Protein AF-A0A957V7J2-F1 (afdb_monomer_lite)

Structure (mmCIF, N/CA/C/O backbone):
data_AF-A0A957V7J2-F1
#
_entry.id   AF-A0A957V7J2-F1
#
loop_
_atom_site.group_PDB
_atom_site.id
_atom_site.type_symbol
_atom_site.label_atom_id
_atom_site.label_alt_id
_atom_site.label_comp_id
_atom_site.label_asym_id
_atom_site.label_entity_id
_atom_site.label_seq_id
_atom_site.pdbx_PDB_ins_code
_atom_site.Cartn_x
_atom_site.Cartn_y
_atom_site.Cartn_z
_atom_site.occupancy
_atom_site.B_iso_or_equiv
_atom_site.auth_seq_id
_atom_site.auth_comp_id
_atom_site.auth_asym_id
_atom_site.auth_atom_id
_atom_site.pdbx_PDB_model_num
ATOM 1 N N . MET A 1 1 ? 15.967 8.140 -15.037 1.00 55.69 1 MET A N 1
ATOM 2 C CA . MET A 1 1 ? 15.614 6.834 -14.431 1.00 55.69 1 MET A CA 1
ATOM 3 C C . MET A 1 1 ? 16.843 6.258 -13.742 1.00 55.69 1 MET A C 1
ATOM 5 O O . MET A 1 1 ? 17.896 6.214 -14.367 1.00 55.69 1 MET A O 1
ATOM 9 N N . LEU A 1 2 ? 16.727 5.855 -12.474 1.00 58.41 2 LEU A N 1
ATOM 10 C CA . LEU A 1 2 ? 17.848 5.401 -11.634 1.00 58.41 2 LEU A CA 1
ATOM 11 C C . LEU A 1 2 ? 18.678 4.277 -12.271 1.00 58.41 2 LEU A C 1
ATOM 13 O O . LEU A 1 2 ? 19.899 4.338 -12.221 1.00 58.41 2 LEU A O 1
ATOM 17 N N . GLY A 1 3 ? 18.037 3.325 -12.959 1.00 60.53 3 GLY A N 1
ATOM 18 C CA . GLY A 1 3 ? 18.735 2.259 -13.691 1.00 60.53 3 GLY A CA 1
ATOM 19 C C . GLY A 1 3 ? 19.615 2.769 -14.838 1.00 60.53 3 GLY A C 1
ATOM 20 O O . GLY A 1 3 ? 20.729 2.292 -15.013 1.00 60.53 3 GLY A O 1
ATOM 21 N N . TYR A 1 4 ? 19.174 3.802 -15.562 1.00 62.53 4 TYR A N 1
ATOM 22 C CA . TYR A 1 4 ? 19.975 4.439 -16.613 1.00 62.53 4 TYR A CA 1
ATOM 23 C C . TYR A 1 4 ? 21.151 5.238 -16.034 1.00 62.53 4 TYR A C 1
ATOM 25 O O . TYR A 1 4 ? 22.246 5.208 -16.579 1.00 62.53 4 TYR A O 1
ATOM 33 N N . GLN A 1 5 ? 20.956 5.928 -14.904 1.00 62.22 5 GLN A N 1
ATOM 34 C CA . GLN A 1 5 ? 22.040 6.657 -14.228 1.00 62.22 5 GLN A CA 1
ATOM 35 C C . GLN A 1 5 ? 23.069 5.712 -13.590 1.00 62.22 5 GLN A C 1
ATOM 37 O O . GLN A 1 5 ? 24.261 6.014 -13.627 1.00 62.22 5 GLN A O 1
ATOM 42 N N . LEU A 1 6 ? 22.621 4.567 -13.064 1.00 65.06 6 LEU A N 1
ATOM 43 C CA . LEU A 1 6 ? 23.473 3.482 -12.573 1.00 65.06 6 LEU A CA 1
ATOM 44 C C . LEU A 1 6 ? 24.287 2.869 -13.717 1.00 65.06 6 LEU A C 1
ATOM 46 O O . LEU A 1 6 ? 25.504 2.770 -13.606 1.00 65.06 6 LEU A O 1
ATOM 50 N N . ALA A 1 7 ? 23.640 2.547 -14.840 1.00 69.81 7 ALA A N 1
ATOM 51 C CA . ALA A 1 7 ? 24.301 1.989 -16.020 1.00 69.81 7 ALA A CA 1
ATOM 52 C C . ALA A 1 7 ? 25.264 2.979 -16.701 1.00 69.81 7 ALA A C 1
ATOM 54 O O . ALA A 1 7 ? 26.285 2.573 -17.245 1.00 69.81 7 ALA A O 1
ATOM 55 N N . ALA A 1 8 ? 24.970 4.281 -16.651 1.00 75.69 8 ALA A N 1
ATOM 56 C CA . ALA A 1 8 ? 25.794 5.329 -17.252 1.00 75.69 8 ALA A CA 1
ATOM 57 C C . ALA A 1 8 ? 26.927 5.842 -16.340 1.00 75.69 8 ALA A C 1
ATOM 59 O O . ALA A 1 8 ? 27.588 6.815 -16.702 1.00 75.69 8 ALA A O 1
ATOM 60 N N . GLY A 1 9 ? 27.123 5.267 -15.145 1.00 67.56 9 GLY A N 1
ATOM 61 C CA . GLY A 1 9 ? 28.131 5.735 -14.182 1.00 67.56 9 GLY A CA 1
ATOM 62 C C . GLY A 1 9 ? 27.882 7.154 -13.650 1.00 67.56 9 GLY A C 1
ATOM 63 O O . GLY A 1 9 ? 28.781 7.781 -13.099 1.00 67.56 9 GLY A O 1
ATOM 64 N N . LYS A 1 10 ? 26.661 7.677 -13.814 1.00 70.31 10 LYS A N 1
ATOM 65 C CA . LYS A 1 10 ? 26.234 9.026 -13.397 1.00 70.31 10 LYS A CA 1
ATOM 66 C C . LYS A 1 10 ? 25.416 8.994 -12.105 1.00 70.31 10 LYS A C 1
ATOM 68 O O . LYS A 1 10 ? 24.657 9.924 -11.820 1.00 70.31 10 LYS A O 1
ATOM 73 N N . LEU A 1 11 ? 25.534 7.911 -11.336 1.00 63.12 11 LEU A N 1
ATOM 74 C CA . LEU A 1 11 ? 24.812 7.749 -10.083 1.00 63.12 11 LEU A CA 1
ATOM 75 C C . LEU A 1 11 ? 25.220 8.869 -9.114 1.00 63.12 11 LEU A C 1
ATOM 77 O O . LEU A 1 11 ? 26.389 8.999 -8.770 1.00 63.12 11 LEU A O 1
ATOM 81 N N . GLY A 1 12 ? 24.261 9.703 -8.713 1.00 65.50 12 GLY A N 1
ATOM 82 C CA . GLY A 1 12 ? 24.501 10.841 -7.817 1.00 65.50 12 GLY A CA 1
ATOM 83 C C . GLY A 1 12 ? 24.586 12.216 -8.491 1.00 65.50 12 GLY A C 1
ATOM 84 O O . GLY A 1 12 ? 24.496 13.215 -7.782 1.00 65.50 12 GLY A O 1
ATOM 85 N N . GLN A 1 13 ? 24.652 12.312 -9.830 1.00 71.00 13 GLN A N 1
ATOM 86 C CA . GLN A 1 13 ? 24.551 13.617 -10.517 1.00 71.00 13 GLN A CA 1
ATOM 87 C C . GLN A 1 13 ? 23.177 14.277 -10.329 1.00 71.00 13 GLN A C 1
ATOM 89 O O . GLN A 1 13 ? 23.075 15.500 -10.356 1.00 71.00 13 GLN A O 1
ATOM 94 N N . ASP A 1 14 ? 22.134 13.475 -10.108 1.00 76.06 14 ASP A N 1
ATOM 95 C CA . ASP A 1 14 ? 20.757 13.940 -9.947 1.00 76.06 14 ASP A CA 1
ATOM 96 C C . ASP A 1 14 ? 20.141 13.430 -8.633 1.00 76.06 14 ASP A C 1
ATOM 98 O O . ASP A 1 14 ? 19.134 12.718 -8.589 1.00 76.06 14 ASP A O 1
ATOM 102 N N . TRP A 1 15 ? 20.806 13.769 -7.527 1.00 78.06 15 TRP A N 1
ATOM 103 C CA . TRP A 1 15 ? 20.405 13.375 -6.174 1.00 78.06 15 TRP A CA 1
ATOM 104 C C . TRP A 1 15 ? 18.98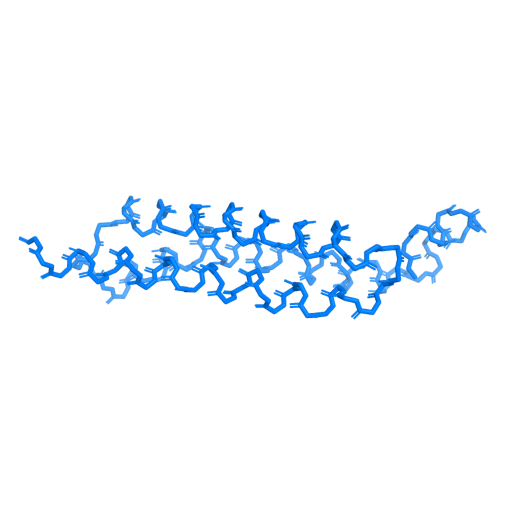0 13.824 -5.817 1.00 78.06 15 TRP A C 1
ATOM 106 O O . TRP A 1 15 ? 18.294 13.136 -5.063 1.00 78.06 15 TRP A O 1
ATOM 116 N N . LYS A 1 16 ? 18.501 14.937 -6.393 1.00 82.69 16 LYS A N 1
ATOM 117 C CA . LYS A 1 16 ? 17.133 15.434 -6.190 1.00 82.69 16 LYS A CA 1
ATOM 118 C C . LYS A 1 16 ? 16.099 14.467 -6.760 1.00 82.69 16 LYS A C 1
ATOM 120 O O . LYS A 1 16 ? 15.149 14.132 -6.059 1.00 82.69 16 LYS A O 1
ATOM 125 N N . SER A 1 17 ? 16.303 13.973 -7.981 1.00 82.19 17 SER A N 1
ATOM 126 C CA . SER A 1 17 ? 15.425 12.960 -8.578 1.00 82.19 17 SER A CA 1
ATOM 127 C C . SER A 1 17 ? 15.472 11.634 -7.818 1.00 82.19 17 SER A C 1
ATOM 129 O O . SER A 1 17 ? 14.443 10.974 -7.683 1.00 82.19 17 SER A O 1
ATOM 131 N N . LEU A 1 18 ? 16.637 11.251 -7.282 1.00 81.25 18 LEU A N 1
ATOM 132 C CA . LEU A 1 18 ? 16.779 10.045 -6.458 1.00 81.25 18 LEU A CA 1
ATOM 133 C C . LEU A 1 18 ? 15.969 10.156 -5.161 1.00 81.25 18 LEU A C 1
ATOM 135 O O . LEU A 1 18 ? 15.179 9.264 -4.855 1.00 81.25 18 LEU A O 1
ATOM 139 N N . ILE A 1 19 ? 16.113 11.269 -4.437 1.00 86.06 19 ILE A N 1
ATOM 140 C CA . ILE A 1 19 ? 15.338 11.541 -3.220 1.00 86.06 19 ILE A CA 1
ATOM 141 C C . ILE A 1 19 ? 13.846 11.653 -3.543 1.00 86.06 19 ILE A C 1
ATOM 143 O O . ILE A 1 19 ? 13.034 11.048 -2.851 1.00 86.06 19 ILE A O 1
ATOM 147 N N . GLY A 1 20 ? 13.474 12.362 -4.611 1.00 86.00 20 GLY A N 1
ATOM 148 C CA . GLY A 1 20 ? 12.082 12.494 -5.041 1.00 86.00 20 GLY A CA 1
ATOM 149 C C . GLY A 1 20 ? 11.436 11.144 -5.355 1.00 86.00 20 GLY A C 1
ATOM 150 O O . GLY A 1 20 ? 10.328 10.878 -4.898 1.00 86.00 20 GLY A O 1
ATOM 151 N N . GLY A 1 21 ? 12.147 10.259 -6.059 1.00 82.75 21 GLY A N 1
ATOM 152 C CA . GLY A 1 21 ? 11.687 8.897 -6.331 1.00 82.75 21 GLY A CA 1
ATOM 153 C C . GLY A 1 21 ? 11.563 8.046 -5.066 1.00 82.75 21 GLY A C 1
ATOM 154 O O . GLY A 1 21 ? 10.552 7.374 -4.878 1.00 82.75 21 GLY A O 1
ATOM 155 N N . ALA A 1 22 ? 12.550 8.111 -4.167 1.00 85.50 22 ALA A N 1
ATOM 156 C CA . ALA A 1 22 ? 12.510 7.384 -2.899 1.00 85.50 22 ALA A CA 1
ATOM 157 C C . ALA A 1 22 ? 11.342 7.846 -2.015 1.00 85.50 22 ALA A C 1
ATOM 159 O O . ALA A 1 22 ? 10.582 7.019 -1.522 1.00 85.50 22 ALA A O 1
ATOM 160 N N . ILE A 1 23 ? 11.147 9.159 -1.868 1.00 88.06 23 ILE A N 1
ATOM 161 C CA . ILE A 1 23 ? 10.021 9.743 -1.129 1.00 88.06 23 ILE A CA 1
ATOM 162 C C . ILE A 1 23 ? 8.692 9.361 -1.789 1.00 88.06 23 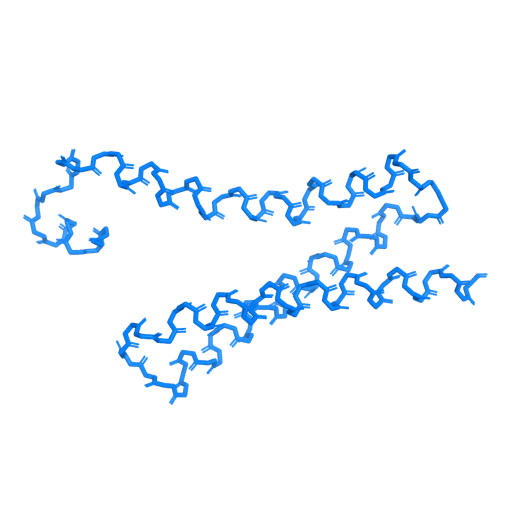ILE A C 1
ATOM 164 O O . ILE A 1 23 ? 7.776 8.914 -1.099 1.00 88.06 23 ILE A O 1
ATOM 168 N N . GLY A 1 24 ? 8.600 9.483 -3.116 1.00 85.19 24 GLY A N 1
ATOM 169 C CA . GLY A 1 24 ? 7.412 9.133 -3.893 1.00 85.19 24 GLY A CA 1
ATOM 170 C C . GLY A 1 24 ? 7.026 7.656 -3.803 1.00 85.19 24 GLY A C 1
ATOM 171 O O . GLY A 1 24 ? 5.861 7.329 -3.996 1.00 85.19 24 GLY A O 1
ATOM 172 N N . PHE A 1 25 ? 7.968 6.776 -3.460 1.00 85.56 25 PHE A N 1
ATOM 173 C CA . PHE A 1 25 ? 7.707 5.358 -3.222 1.00 85.56 25 PHE A CA 1
ATOM 174 C C . PHE A 1 25 ? 7.430 5.041 -1.745 1.00 85.56 25 PHE A C 1
ATOM 176 O O . PHE A 1 25 ? 6.472 4.341 -1.427 1.00 85.56 25 PHE A O 1
ATOM 183 N N . ILE A 1 26 ? 8.242 5.571 -0.827 1.00 90.50 26 ILE A N 1
ATOM 184 C CA . ILE A 1 26 ? 8.164 5.258 0.605 1.00 90.50 26 ILE A CA 1
ATOM 185 C C . ILE A 1 26 ? 6.910 5.863 1.239 1.00 90.50 26 ILE A C 1
ATOM 187 O O . ILE A 1 26 ? 6.240 5.185 2.019 1.00 90.50 26 ILE A O 1
ATOM 191 N N . LEU A 1 27 ? 6.569 7.118 0.918 1.00 92.31 27 LEU A N 1
ATOM 192 C CA . LEU A 1 27 ? 5.429 7.790 1.546 1.00 92.31 27 LEU A CA 1
ATOM 193 C C . LEU A 1 27 ? 4.106 7.054 1.302 1.00 92.31 27 LEU A C 1
ATOM 195 O O . LEU A 1 27 ? 3.402 6.823 2.282 1.00 92.31 27 LEU A O 1
ATOM 199 N N . PRO A 1 28 ? 3.754 6.626 0.076 1.00 91.94 28 PRO A N 1
ATOM 200 C CA . PRO A 1 28 ? 2.536 5.848 -0.137 1.00 91.94 28 PRO A CA 1
ATOM 201 C C . PRO A 1 28 ? 2.515 4.515 0.618 1.00 91.94 28 PRO A C 1
ATOM 203 O O . PRO A 1 28 ? 1.474 4.131 1.148 1.00 91.94 28 PRO A O 1
ATOM 206 N N . VAL A 1 29 ? 3.655 3.825 0.732 1.00 92.75 29 VAL A N 1
ATOM 207 C CA . VAL A 1 29 ? 3.755 2.547 1.462 1.00 92.75 29 VAL A CA 1
ATOM 208 C C . VAL A 1 29 ? 3.558 2.752 2.966 1.00 92.75 29 VAL A C 1
ATOM 210 O O . VAL A 1 29 ? 2.750 2.064 3.586 1.00 92.75 29 VAL A O 1
ATOM 213 N N . LEU A 1 30 ? 4.238 3.734 3.564 1.00 94.31 30 LEU A N 1
ATOM 214 C CA . LEU A 1 30 ? 4.050 4.067 4.981 1.00 94.31 30 LEU A CA 1
ATOM 215 C C . LEU A 1 30 ? 2.642 4.606 5.248 1.00 94.31 30 LEU A C 1
ATOM 217 O O . LEU A 1 30 ? 2.028 4.272 6.263 1.00 94.31 30 LEU A O 1
ATOM 221 N N . SER A 1 31 ? 2.123 5.421 4.329 1.00 93.19 31 SER A N 1
ATOM 222 C CA . SER A 1 31 ? 0.786 5.992 4.430 1.00 93.19 31 SER A CA 1
ATOM 223 C C . SER A 1 31 ? -0.276 4.901 4.429 1.00 93.19 31 SER A C 1
ATOM 225 O O . SER A 1 31 ? -1.104 4.853 5.331 1.00 93.19 31 SER A O 1
ATOM 227 N N . SER A 1 32 ? -0.209 3.971 3.479 1.00 95.00 32 SER A N 1
ATOM 228 C CA . SER A 1 32 ? -1.166 2.871 3.385 1.00 95.00 32 SER A CA 1
ATOM 229 C C . SER A 1 32 ? -1.064 1.911 4.567 1.00 95.00 32 SER A C 1
ATOM 231 O O . SER A 1 32 ? -2.070 1.650 5.222 1.00 95.00 32 SER A O 1
ATOM 233 N N . LEU A 1 33 ? 0.122 1.398 4.892 1.00 95.69 33 LEU A N 1
ATOM 234 C CA . LEU A 1 33 ? 0.257 0.310 5.868 1.00 95.69 33 LEU A CA 1
ATOM 235 C C . LEU A 1 33 ? 0.234 0.765 7.329 1.00 95.69 33 LEU A C 1
ATOM 237 O O . LEU A 1 33 ? -0.127 -0.024 8.199 1.00 95.69 33 LEU A O 1
ATOM 241 N N . ILE A 1 34 ? 0.635 2.005 7.613 1.00 95.50 34 ILE A N 1
ATOM 242 C CA . ILE A 1 34 ? 0.796 2.494 8.988 1.00 95.50 34 ILE A CA 1
ATOM 243 C C . ILE A 1 34 ? -0.134 3.669 9.251 1.00 95.50 34 ILE A C 1
ATOM 245 O O . ILE A 1 34 ? -0.987 3.578 10.135 1.00 95.50 34 ILE A O 1
ATOM 249 N N . LEU A 1 35 ? 0.007 4.764 8.496 1.00 96.00 35 LEU A N 1
ATOM 250 C CA . LEU A 1 35 ? -0.716 5.997 8.814 1.00 96.00 35 LEU A CA 1
ATOM 251 C C . LEU A 1 35 ? -2.223 5.820 8.647 1.00 96.00 35 LEU A C 1
ATOM 253 O O . LEU A 1 35 ? -2.969 6.225 9.524 1.00 96.00 35 LEU A O 1
ATOM 257 N N . TRP A 1 36 ? -2.686 5.181 7.577 1.00 95.88 36 TRP A N 1
ATOM 258 C CA . TRP A 1 36 ? -4.110 5.012 7.313 1.00 95.88 36 TRP A CA 1
ATOM 259 C C . TRP A 1 36 ? -4.826 4.199 8.408 1.00 95.88 36 TRP A C 1
ATOM 261 O O . TRP A 1 36 ? -5.743 4.749 9.022 1.00 95.88 36 TRP A O 1
ATOM 271 N N . PRO A 1 37 ? -4.407 2.962 8.758 1.00 96.19 37 PRO A N 1
ATOM 272 C CA . PRO A 1 37 ? -5.014 2.213 9.858 1.00 96.19 37 PRO A CA 1
ATOM 273 C C . PRO A 1 37 ? -4.959 2.967 11.185 1.00 96.19 37 PRO A C 1
ATOM 275 O O . PRO A 1 37 ? -5.927 2.946 11.943 1.00 96.19 37 PRO A O 1
ATOM 278 N N . LEU A 1 38 ? -3.841 3.653 11.456 1.00 96.50 38 LEU A N 1
ATOM 279 C CA . LEU A 1 38 ? -3.643 4.409 12.688 1.00 96.50 38 LEU A CA 1
ATOM 280 C C . LEU A 1 38 ? -4.586 5.608 12.773 1.00 96.50 38 LEU A C 1
ATOM 282 O O . LEU A 1 38 ? -5.207 5.809 13.812 1.00 96.50 38 LEU A O 1
ATOM 286 N N . LEU A 1 39 ? -4.714 6.384 11.697 1.00 95.69 39 LEU A N 1
ATOM 287 C CA . LEU A 1 39 ? -5.574 7.563 11.640 1.00 95.69 39 LEU A CA 1
ATOM 288 C C . LEU A 1 39 ? -7.047 7.159 11.702 1.00 95.69 39 LEU A C 1
ATOM 290 O O . LEU A 1 39 ? -7.783 7.707 12.519 1.00 95.69 39 LEU A O 1
ATOM 294 N N . VAL A 1 40 ? -7.475 6.169 10.913 1.00 95.06 40 VAL A N 1
ATOM 295 C CA . VAL A 1 40 ? -8.869 5.694 10.936 1.00 95.06 40 VAL A CA 1
ATOM 296 C C . VAL A 1 40 ? -9.238 5.185 12.327 1.00 95.06 40 VAL A C 1
ATOM 298 O O . VAL A 1 40 ? -10.280 5.563 12.852 1.00 95.06 40 VAL A O 1
ATOM 301 N N . TRP A 1 41 ? -8.366 4.405 12.966 1.00 94.75 41 TRP A N 1
ATOM 302 C CA . TRP A 1 41 ? -8.579 3.954 14.341 1.00 94.75 41 TRP A CA 1
ATOM 303 C C . TRP A 1 41 ? -8.565 5.103 15.356 1.00 94.75 41 TRP A C 1
ATOM 305 O O . TRP A 1 41 ? -9.387 5.134 16.271 1.00 94.75 41 TRP A O 1
ATOM 315 N N . ALA A 1 42 ? -7.640 6.056 15.221 1.00 95.25 42 ALA A N 1
ATOM 316 C CA . ALA A 1 42 ? -7.524 7.181 16.141 1.00 95.25 42 ALA A CA 1
ATOM 317 C C . ALA A 1 42 ? -8.781 8.061 16.119 1.00 95.25 42 ALA A C 1
ATOM 319 O O . ALA A 1 42 ? -9.251 8.448 17.188 1.00 95.25 42 ALA A O 1
ATOM 320 N N . PHE A 1 43 ? -9.335 8.321 14.931 1.00 95.50 43 PHE A N 1
ATOM 321 C CA . PHE A 1 43 ? -10.537 9.137 14.747 1.00 95.50 43 PHE A CA 1
ATOM 322 C C . PHE A 1 43 ? -11.846 8.355 14.892 1.00 95.50 43 PHE A C 1
ATOM 324 O O . PHE A 1 43 ? -12.874 8.954 15.196 1.00 95.50 43 PHE A O 1
ATOM 331 N N . ASN A 1 44 ? -11.833 7.034 14.701 1.00 89.81 44 ASN A N 1
ATOM 332 C CA . ASN A 1 44 ? -13.008 6.187 14.852 1.00 89.81 44 ASN A CA 1
ATOM 333 C C . ASN A 1 44 ? -12.659 4.848 15.521 1.00 89.81 44 ASN A C 1
ATOM 335 O O . ASN A 1 44 ? -12.238 3.880 14.883 1.00 89.81 44 ASN A O 1
ATOM 339 N N . ARG A 1 45 ? -12.911 4.788 16.832 1.00 88.19 45 ARG A N 1
ATOM 340 C CA . ARG A 1 45 ? -12.635 3.620 17.680 1.00 88.19 45 ARG A CA 1
ATOM 341 C C . ARG A 1 45 ? -13.623 2.466 17.508 1.00 88.19 45 ARG A C 1
ATOM 343 O O . ARG A 1 45 ? -13.376 1.404 18.070 1.00 88.19 45 ARG A O 1
ATOM 350 N N . SER A 1 46 ? -14.692 2.641 16.728 1.00 87.50 46 SER A N 1
ATOM 351 C CA . SER A 1 46 ? -15.613 1.550 16.382 1.00 87.50 46 SER A CA 1
ATOM 352 C C . SER A 1 46 ? -14.948 0.501 15.489 1.00 87.50 46 SER A C 1
ATOM 354 O O . SER A 1 46 ? -15.348 -0.659 15.500 1.00 87.50 46 SER A O 1
ATOM 356 N N . PHE A 1 47 ? -13.905 0.875 14.743 1.00 89.00 47 PHE A N 1
ATOM 357 C CA . PHE A 1 47 ? -13.131 -0.064 13.941 1.00 89.00 47 PHE A CA 1
ATOM 358 C C . PHE A 1 47 ? -11.950 -0.630 14.735 1.00 89.00 47 PHE A C 1
ATOM 360 O O . PHE A 1 47 ? -11.086 0.102 15.222 1.00 89.00 47 PHE A O 1
ATOM 367 N N . ALA A 1 48 ? -11.863 -1.959 14.814 1.00 91.44 48 ALA A N 1
ATOM 368 C CA . ALA A 1 48 ? -10.706 -2.628 15.396 1.00 91.44 48 ALA A CA 1
ATOM 369 C C . ALA A 1 48 ? -9.448 -2.370 14.548 1.00 91.44 48 ALA A C 1
ATOM 371 O O . ALA A 1 48 ? -9.420 -2.686 13.355 1.00 91.44 48 ALA A O 1
ATOM 372 N N . PHE A 1 49 ? -8.380 -1.867 15.178 1.00 93.00 49 PHE A N 1
ATOM 373 C CA . PHE A 1 49 ? -7.113 -1.556 14.502 1.00 93.00 49 PHE A CA 1
ATOM 374 C C . PHE A 1 49 ? -6.567 -2.742 13.693 1.00 93.00 49 PHE A C 1
ATOM 376 O O . PHE A 1 49 ? -6.168 -2.573 12.546 1.00 93.00 49 PHE A O 1
ATOM 383 N N . GLY A 1 50 ? -6.619 -3.956 14.253 1.00 91.62 50 GLY A N 1
ATOM 384 C CA . GLY A 1 50 ? -6.148 -5.163 13.568 1.00 91.62 50 GLY A CA 1
ATOM 385 C C . GLY A 1 50 ? -6.891 -5.450 12.259 1.00 91.62 50 GLY A C 1
ATOM 386 O O . GLY A 1 50 ? -6.257 -5.818 11.275 1.00 91.62 50 GLY A O 1
ATOM 387 N N . LYS A 1 51 ? -8.212 -5.213 12.207 1.00 92.12 51 LYS A N 1
ATOM 388 C CA . LYS A 1 51 ? -9.005 -5.380 10.976 1.00 92.12 51 LYS A CA 1
ATOM 389 C C . LYS A 1 51 ? -8.642 -4.317 9.932 1.00 92.12 51 LYS A C 1
ATOM 391 O O . LYS A 1 51 ? -8.508 -4.648 8.758 1.00 92.12 51 LYS A O 1
ATOM 396 N N . LEU A 1 52 ? -8.432 -3.066 10.355 1.00 94.69 52 LEU A N 1
ATOM 397 C CA . LEU A 1 52 ? -7.999 -1.974 9.472 1.00 94.69 52 LEU A CA 1
ATOM 398 C C . LEU A 1 52 ? -6.610 -2.232 8.883 1.00 94.69 52 LEU A C 1
ATOM 400 O O . LEU A 1 52 ? -6.396 -2.071 7.682 1.00 94.69 52 LEU A O 1
ATOM 404 N N . TRP A 1 53 ? -5.671 -2.657 9.728 1.00 95.81 53 TRP A N 1
ATOM 405 C CA . TRP A 1 53 ? -4.318 -2.988 9.304 1.00 95.81 53 TRP A CA 1
ATOM 406 C C . TRP A 1 53 ? -4.308 -4.185 8.351 1.00 95.81 53 TRP A C 1
ATOM 408 O O . TRP A 1 53 ? -3.664 -4.121 7.307 1.00 95.81 53 TRP A O 1
ATOM 418 N N . LEU A 1 54 ? -5.083 -5.234 8.650 1.00 95.12 54 LEU A N 1
ATOM 419 C CA . LEU A 1 54 ? -5.194 -6.409 7.788 1.00 95.12 54 LEU A CA 1
ATOM 420 C C . LEU A 1 54 ? -5.802 -6.065 6.422 1.00 95.12 54 LEU A C 1
ATOM 422 O O . LEU A 1 54 ? -5.264 -6.483 5.399 1.00 95.12 54 LEU A O 1
ATOM 426 N N . GLY A 1 55 ? -6.874 -5.268 6.392 1.00 95.88 55 GLY A N 1
ATOM 427 C CA . GLY A 1 55 ? -7.471 -4.792 5.143 1.00 95.88 55 GLY A CA 1
ATOM 428 C C . GLY A 1 55 ? -6.494 -3.968 4.305 1.00 95.88 55 GLY A C 1
ATOM 429 O O . GLY A 1 55 ? -6.402 -4.165 3.095 1.00 95.88 55 GLY A O 1
ATOM 430 N N . SER A 1 56 ? -5.701 -3.110 4.952 1.00 97.06 56 SER A N 1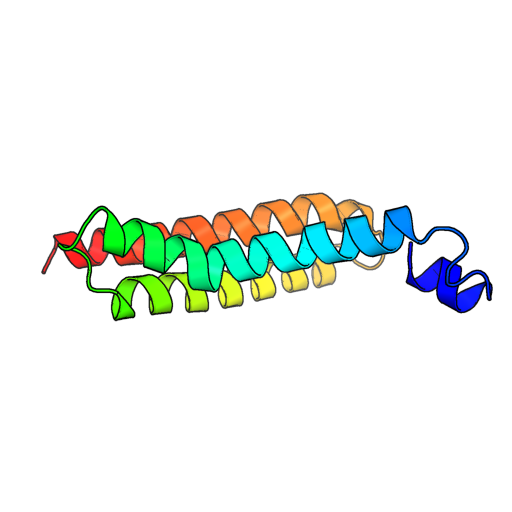
ATOM 431 C CA . SER A 1 56 ? -4.669 -2.331 4.270 1.00 97.06 56 SER A CA 1
ATOM 432 C C . SER A 1 56 ? -3.529 -3.203 3.729 1.00 97.06 56 SER A C 1
ATOM 434 O O . SER A 1 56 ? -3.135 -3.054 2.572 1.00 97.06 56 SER A O 1
ATOM 436 N N . LEU A 1 57 ? -3.037 -4.162 4.522 1.00 97.50 57 LEU A N 1
ATOM 437 C CA . LEU A 1 57 ? -1.985 -5.098 4.118 1.00 97.50 57 LEU A CA 1
ATOM 438 C C . LEU A 1 57 ? -2.420 -5.953 2.924 1.00 97.50 57 LEU A C 1
ATOM 440 O O . LEU A 1 57 ? -1.707 -6.030 1.924 1.00 97.50 57 LEU A O 1
ATOM 444 N N . LEU A 1 58 ? -3.598 -6.573 3.011 1.00 97.56 58 LEU A N 1
ATOM 445 C CA . LEU A 1 58 ? -4.136 -7.399 1.932 1.00 97.56 58 LEU A CA 1
ATOM 446 C C . LEU A 1 58 ? -4.444 -6.562 0.691 1.00 97.56 58 LEU A C 1
ATOM 448 O O . LEU A 1 58 ? -4.149 -6.998 -0.419 1.00 97.56 58 LEU A O 1
ATOM 452 N N . GLY A 1 59 ? -4.961 -5.345 0.869 1.00 97.69 59 GLY A N 1
ATOM 453 C CA . GLY A 1 59 ? -5.189 -4.408 -0.225 1.00 97.69 59 GLY A CA 1
ATOM 454 C C . GLY A 1 59 ? -3.900 -4.008 -0.936 1.00 97.69 59 GLY A C 1
ATOM 455 O O . GLY A 1 59 ? -3.876 -3.943 -2.162 1.00 97.69 59 GLY A O 1
ATOM 456 N N . PHE A 1 60 ? -2.817 -3.791 -0.189 1.00 97.69 60 PHE A N 1
ATOM 457 C CA . PHE A 1 60 ? -1.511 -3.476 -0.761 1.00 97.69 60 PHE A CA 1
ATOM 458 C C . PHE A 1 60 ? -0.937 -4.668 -1.535 1.00 97.69 60 PHE A C 1
ATOM 460 O O . PHE A 1 60 ? -0.500 -4.504 -2.671 1.00 97.69 60 PHE A O 1
ATOM 467 N N . ILE A 1 61 ? -1.001 -5.879 -0.967 1.00 98.00 61 ILE A N 1
ATOM 468 C CA . ILE A 1 61 ? -0.574 -7.111 -1.649 1.00 98.00 61 ILE A CA 1
ATOM 469 C C . ILE A 1 61 ? -1.372 -7.309 -2.943 1.00 98.00 61 ILE A C 1
ATOM 471 O O . ILE A 1 61 ? -0.781 -7.526 -3.998 1.00 98.00 61 ILE A O 1
ATOM 475 N N . LEU A 1 62 ? -2.700 -7.182 -2.886 1.00 98.12 62 LEU A N 1
ATOM 476 C CA . LEU A 1 62 ? -3.567 -7.311 -4.055 1.00 98.12 62 LEU A CA 1
ATOM 477 C C . LEU A 1 62 ? -3.257 -6.245 -5.113 1.00 98.12 62 LEU A C 1
ATOM 479 O O . LEU A 1 62 ? -3.132 -6.571 -6.291 1.00 98.12 62 LEU A O 1
ATOM 483 N N . GLY A 1 63 ? -3.074 -4.989 -4.704 1.00 97.69 63 GLY A N 1
ATOM 484 C CA . GLY A 1 63 ? -2.678 -3.908 -5.603 1.00 97.69 63 GLY A CA 1
ATOM 485 C C . GLY A 1 63 ? -1.338 -4.182 -6.293 1.00 97.69 63 GLY A C 1
ATOM 486 O O . GLY A 1 63 ? -1.217 -3.967 -7.498 1.00 97.69 63 GLY A O 1
ATOM 487 N N . MET A 1 64 ? -0.348 -4.704 -5.563 1.00 96.94 64 MET A N 1
ATOM 488 C CA . MET A 1 64 ? 0.950 -5.099 -6.125 1.00 96.94 64 MET A CA 1
ATOM 489 C C . MET A 1 64 ? 0.809 -6.246 -7.130 1.00 96.94 64 MET A C 1
ATOM 491 O O . MET A 1 64 ? 1.416 -6.200 -8.199 1.00 96.94 64 MET A O 1
ATOM 495 N N . VAL A 1 65 ? -0.024 -7.250 -6.833 1.00 98.00 65 VAL A N 1
ATOM 496 C CA . VAL A 1 65 ? -0.341 -8.329 -7.783 1.00 98.00 65 VAL A CA 1
ATOM 497 C C . VAL A 1 65 ? -0.940 -7.747 -9.063 1.00 98.00 65 VAL A C 1
ATOM 499 O O . VAL A 1 65 ? -0.454 -8.054 -10.147 1.00 98.00 65 VAL A O 1
ATOM 502 N N . VAL A 1 66 ? -1.929 -6.856 -8.956 1.00 97.19 66 VAL A N 1
ATOM 503 C CA . VAL A 1 66 ? -2.551 -6.196 -10.117 1.00 97.19 66 VAL A CA 1
ATOM 504 C C . VAL A 1 66 ? -1.528 -5.388 -10.918 1.00 97.19 66 VAL A C 1
ATOM 506 O O . VAL A 1 66 ? -1.500 -5.495 -12.143 1.00 97.19 66 VAL A O 1
ATOM 509 N N . PHE A 1 67 ? -0.650 -4.632 -10.253 1.00 95.56 67 PHE A N 1
ATOM 510 C CA . PHE A 1 67 ? 0.420 -3.869 -10.901 1.00 95.56 67 PHE A CA 1
ATOM 511 C C . PHE A 1 67 ? 1.322 -4.766 -11.762 1.00 95.56 67 PHE A C 1
ATOM 513 O O . PHE A 1 67 ? 1.556 -4.472 -12.935 1.00 95.56 67 PHE A O 1
ATOM 520 N N . PHE A 1 68 ? 1.800 -5.884 -11.205 1.00 94.44 68 PHE A N 1
ATOM 521 C CA . PHE A 1 68 ? 2.666 -6.814 -11.933 1.00 94.44 68 PHE A CA 1
ATOM 522 C C . PHE A 1 68 ? 1.931 -7.589 -13.026 1.00 94.44 68 PHE A C 1
ATOM 524 O O . PHE A 1 68 ? 2.511 -7.838 -14.080 1.00 94.44 68 PHE A O 1
ATOM 531 N N . VAL A 1 69 ? 0.660 -7.932 -12.813 1.00 95.31 69 VAL A N 1
ATOM 532 C CA . VAL A 1 69 ? -0.183 -8.555 -13.840 1.00 95.31 69 VAL A CA 1
ATOM 533 C C . VAL A 1 69 ? -0.342 -7.617 -15.039 1.00 95.31 69 VAL A C 1
ATOM 535 O O . VAL A 1 69 ? -0.133 -8.043 -16.171 1.00 95.31 69 VAL A O 1
ATOM 538 N N . ILE A 1 70 ? -0.623 -6.329 -14.816 1.00 94.38 70 ILE A N 1
ATOM 539 C CA . ILE A 1 70 ? -0.693 -5.325 -15.891 1.00 94.38 70 ILE A CA 1
ATOM 540 C C . ILE A 1 70 ? 0.634 -5.260 -16.660 1.00 94.38 70 ILE A C 1
ATOM 542 O O . ILE A 1 70 ? 0.633 -5.328 -17.890 1.00 94.38 70 ILE A O 1
ATOM 546 N N . GLY A 1 71 ? 1.763 -5.188 -15.948 1.00 93.06 71 GLY A N 1
ATOM 547 C CA . GLY A 1 71 ? 3.089 -5.174 -16.570 1.00 93.06 71 GLY A CA 1
ATOM 548 C C . GLY A 1 71 ? 3.399 -6.438 -17.378 1.00 93.06 71 GLY A C 1
ATOM 549 O O . GLY A 1 71 ? 3.991 -6.349 -18.452 1.00 93.06 71 GLY A O 1
ATOM 550 N N . MET A 1 72 ? 2.945 -7.609 -16.919 1.00 92.81 72 MET A N 1
ATOM 551 C CA . MET A 1 72 ? 3.094 -8.876 -17.643 1.00 92.81 72 MET A CA 1
ATOM 552 C C . MET A 1 72 ? 2.357 -8.864 -18.990 1.00 92.81 72 MET A C 1
ATOM 554 O O . MET A 1 72 ? 2.881 -9.402 -19.963 1.00 92.81 72 MET A O 1
ATOM 558 N N . PHE A 1 73 ? 1.172 -8.250 -19.064 1.00 92.44 73 PHE A N 1
ATOM 559 C CA . PHE A 1 73 ? 0.359 -8.232 -20.286 1.00 92.44 73 PHE A CA 1
ATOM 560 C C . PHE A 1 73 ? 0.739 -7.130 -21.281 1.00 92.44 73 PHE A C 1
ATOM 562 O O . PHE A 1 73 ? 0.606 -7.342 -22.484 1.00 92.44 73 PHE A O 1
ATOM 569 N N . ILE A 1 74 ? 1.202 -5.965 -20.814 1.00 89.88 74 ILE A N 1
ATOM 570 C CA . ILE A 1 74 ? 1.584 -4.849 -21.701 1.00 89.88 74 ILE A CA 1
ATOM 571 C C . ILE A 1 74 ? 3.053 -4.959 -22.149 1.00 89.88 74 ILE A C 1
ATOM 573 O O . ILE A 1 74 ? 3.408 -4.518 -23.241 1.00 89.88 74 ILE A O 1
ATOM 577 N N . GLY A 1 75 ? 3.908 -5.606 -21.355 1.00 79.81 75 GLY A N 1
ATOM 578 C CA . GLY A 1 75 ? 5.305 -5.856 -21.699 1.00 79.81 75 GLY A CA 1
ATOM 579 C C . GLY A 1 75 ? 6.265 -4.757 -21.232 1.00 79.81 75 GLY A C 1
ATOM 580 O O . GLY A 1 75 ? 6.057 -4.102 -20.212 1.00 79.81 75 GLY A O 1
ATOM 581 N N . GLN A 1 76 ? 7.378 -4.596 -21.953 1.00 81.69 76 GLN A N 1
ATOM 582 C CA . GLN A 1 76 ? 8.527 -3.778 -21.524 1.00 81.69 76 GLN A CA 1
ATOM 583 C C . GLN A 1 76 ? 8.368 -2.268 -21.781 1.00 81.69 76 GLN A C 1
ATOM 585 O O . GLN A 1 76 ? 9.237 -1.495 -21.379 1.00 81.69 76 GLN A O 1
ATOM 590 N N . ASP A 1 77 ? 7.299 -1.830 -22.453 1.00 84.81 77 ASP A N 1
ATOM 591 C CA . ASP A 1 77 ? 7.039 -0.401 -22.659 1.00 84.81 77 ASP A CA 1
ATOM 592 C C . ASP A 1 77 ? 6.653 0.262 -21.323 1.00 84.81 77 ASP A C 1
ATOM 594 O O . ASP A 1 77 ? 5.623 -0.089 -20.759 1.00 84.81 77 ASP A O 1
ATOM 598 N N . PRO A 1 78 ? 7.415 1.237 -20.793 1.00 86.00 78 PRO A N 1
ATOM 599 C CA . PRO A 1 78 ? 7.120 1.855 -19.501 1.00 86.00 78 PRO A CA 1
ATOM 600 C C . PRO A 1 78 ? 5.827 2.692 -19.467 1.00 86.00 78 PRO A C 1
ATOM 602 O O . PRO A 1 78 ? 5.452 3.163 -18.391 1.00 86.00 78 PRO A O 1
ATOM 605 N N . SER A 1 79 ? 5.134 2.889 -20.595 1.00 90.31 79 SER A N 1
ATOM 606 C CA . SER A 1 79 ? 3.876 3.648 -20.667 1.00 90.31 79 SER A CA 1
ATOM 607 C C . SER A 1 79 ? 2.784 3.133 -19.713 1.00 90.31 79 SER A C 1
ATOM 609 O O . SER A 1 79 ? 1.983 3.925 -19.209 1.00 90.31 79 SER A O 1
ATOM 611 N N . TRP A 1 80 ? 2.790 1.839 -19.368 1.00 92.62 80 TRP A N 1
ATOM 612 C CA . TRP A 1 80 ? 1.810 1.249 -18.450 1.00 92.62 80 TRP A CA 1
ATOM 613 C C . TRP A 1 80 ? 2.033 1.594 -16.980 1.00 92.62 80 TRP A C 1
ATOM 615 O O . TRP A 1 80 ? 1.095 1.467 -16.194 1.00 92.62 80 TRP A O 1
ATOM 625 N N . VAL A 1 81 ? 3.233 2.027 -16.579 1.00 91.62 81 VAL A N 1
ATOM 626 C CA . VAL A 1 81 ? 3.590 2.192 -15.158 1.00 91.62 81 VAL A CA 1
ATOM 627 C C . VAL A 1 81 ? 2.655 3.180 -14.460 1.00 91.62 81 VAL A C 1
ATOM 629 O O . VAL A 1 81 ? 2.241 2.931 -13.331 1.00 91.62 81 VAL A O 1
ATOM 632 N N . GLY A 1 82 ? 2.261 4.263 -15.139 1.00 92.19 82 GLY A N 1
ATOM 633 C CA . GLY A 1 82 ? 1.313 5.239 -14.594 1.00 92.19 82 GLY A CA 1
ATOM 634 C C . GLY A 1 82 ? -0.085 4.653 -14.370 1.00 92.19 82 GLY A C 1
ATOM 635 O O . GLY A 1 82 ? -0.675 4.845 -13.307 1.00 92.19 82 GLY A O 1
ATOM 636 N N . PHE A 1 83 ? -0.593 3.886 -15.338 1.00 94.12 83 PHE A N 1
ATOM 637 C CA . PHE A 1 83 ? -1.874 3.188 -15.215 1.00 94.12 83 PHE A CA 1
ATOM 638 C C . PHE A 1 83 ? -1.822 2.103 -14.131 1.00 94.12 83 PHE A C 1
ATOM 640 O O . PHE A 1 83 ? -2.676 2.074 -13.249 1.00 94.12 83 PHE A O 1
ATOM 647 N N . GLY A 1 84 ? -0.787 1.260 -14.138 1.00 95.50 84 GLY A N 1
ATOM 648 C CA . GLY A 1 84 ? -0.569 0.236 -13.120 1.00 95.50 84 GLY A CA 1
ATOM 649 C C . GLY A 1 84 ? -0.500 0.835 -11.718 1.00 95.50 84 GLY A C 1
ATOM 650 O O . GLY A 1 84 ? -1.116 0.306 -10.795 1.00 95.50 84 GLY A O 1
ATOM 651 N N . TRP A 1 85 ? 0.189 1.968 -11.559 1.00 93.75 85 TRP A N 1
ATOM 652 C CA . TRP A 1 85 ? 0.277 2.688 -10.290 1.00 93.75 85 TRP A CA 1
ATOM 653 C C . TRP A 1 85 ? -1.099 3.137 -9.793 1.00 93.75 85 TRP A C 1
ATOM 655 O O . TRP A 1 85 ? -1.433 2.913 -8.632 1.00 93.75 85 TRP A O 1
ATOM 665 N N . ALA A 1 86 ? -1.933 3.705 -10.667 1.00 95.62 86 ALA A N 1
ATOM 666 C CA . ALA A 1 86 ? -3.303 4.073 -10.314 1.00 95.62 86 ALA A CA 1
ATOM 667 C C . ALA A 1 86 ? -4.146 2.847 -9.917 1.00 95.62 86 ALA A C 1
ATOM 669 O O . ALA A 1 86 ? -4.861 2.888 -8.915 1.00 95.62 86 ALA A O 1
ATOM 670 N N . MET A 1 87 ? -4.020 1.742 -10.657 1.00 97.62 87 MET A N 1
ATOM 671 C CA . MET A 1 87 ? -4.742 0.498 -10.377 1.00 97.62 87 MET A CA 1
ATOM 672 C C . MET A 1 87 ? -4.340 -0.120 -9.035 1.00 97.62 87 MET A C 1
ATOM 674 O O . MET A 1 87 ? -5.215 -0.533 -8.278 1.00 97.62 87 MET A O 1
ATOM 678 N N . LEU A 1 88 ? -3.050 -0.126 -8.690 1.00 97.25 88 LEU A N 1
ATOM 679 C CA . LEU A 1 88 ? -2.565 -0.583 -7.385 1.00 97.25 88 LEU A CA 1
ATOM 680 C C . LEU A 1 88 ? -3.303 0.135 -6.249 1.00 97.25 88 LEU A C 1
ATOM 682 O O . LEU A 1 88 ? -3.885 -0.514 -5.377 1.00 97.25 88 LEU A O 1
ATOM 686 N N . TRP A 1 89 ? -3.320 1.470 -6.277 1.00 96.75 89 TRP A N 1
ATOM 687 C CA . TRP A 1 89 ? -3.942 2.263 -5.214 1.00 96.75 89 TRP A CA 1
ATOM 688 C C . TRP A 1 89 ? -5.468 2.164 -5.217 1.00 96.75 89 TRP A C 1
ATOM 690 O O . TRP A 1 89 ? -6.075 2.188 -4.146 1.00 96.75 89 TRP A O 1
ATOM 700 N N . ALA A 1 90 ? -6.090 1.980 -6.385 1.00 97.81 90 ALA A N 1
ATOM 701 C CA . ALA A 1 90 ? -7.521 1.709 -6.483 1.00 97.81 90 ALA A CA 1
ATOM 702 C C . ALA A 1 90 ? -7.897 0.390 -5.785 1.00 97.81 90 ALA A C 1
ATOM 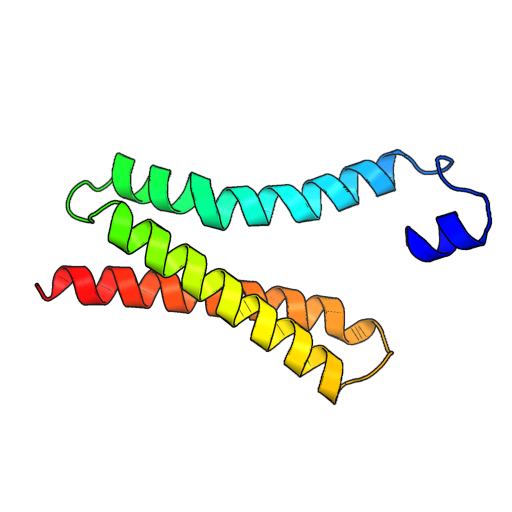704 O O . ALA A 1 90 ? -8.838 0.357 -4.993 1.00 97.81 90 ALA A O 1
ATOM 705 N N . PHE A 1 91 ? -7.131 -0.681 -6.014 1.00 98.00 91 PHE A N 1
ATOM 706 C CA . PHE A 1 91 ? -7.351 -1.980 -5.371 1.00 98.00 91 PHE A CA 1
ATOM 707 C C . PHE A 1 91 ? -7.055 -1.955 -3.866 1.00 98.00 91 PHE A C 1
ATOM 709 O O . PHE A 1 91 ? -7.802 -2.551 -3.081 1.00 98.00 91 PHE A O 1
ATOM 716 N N . TRP A 1 92 ? -6.026 -1.218 -3.442 1.00 98.00 92 TRP A N 1
ATOM 717 C CA . TRP A 1 92 ? -5.770 -0.975 -2.022 1.00 98.00 92 TRP A CA 1
ATOM 718 C C . TRP A 1 92 ? -6.947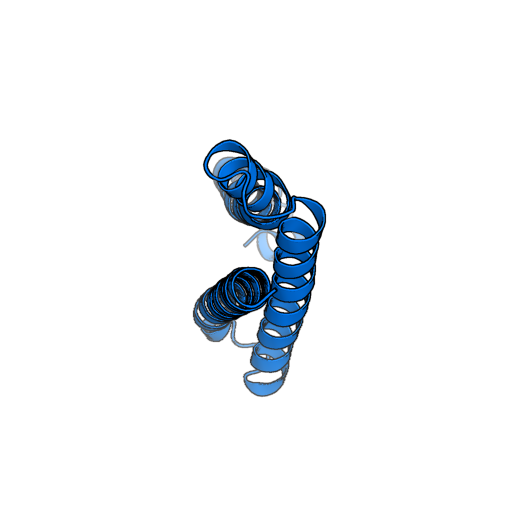 -0.255 -1.342 1.00 98.00 92 TRP A C 1
ATOM 720 O O . TRP A 1 92 ? -7.433 -0.706 -0.298 1.00 98.00 92 TRP A O 1
ATOM 730 N N . GLY A 1 93 ? -7.448 0.824 -1.954 1.00 96.75 93 GLY A N 1
ATOM 731 C CA . GLY A 1 93 ? -8.580 1.595 -1.439 1.00 96.75 93 GLY A CA 1
ATOM 732 C C . GLY A 1 93 ? -9.871 0.775 -1.383 1.00 96.75 93 GLY A C 1
ATOM 733 O O . GLY A 1 93 ? -10.555 0.775 -0.360 1.00 96.75 93 GLY A O 1
ATOM 734 N N . ALA A 1 94 ? -10.169 0.009 -2.438 1.00 96.94 94 ALA A N 1
ATOM 735 C CA . 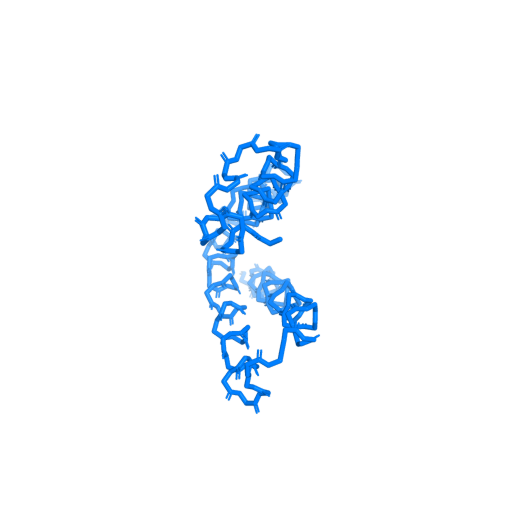ALA A 1 94 ? -11.336 -0.870 -2.498 1.00 96.94 94 ALA A CA 1
ATOM 736 C C . ALA A 1 94 ? -11.302 -1.961 -1.416 1.00 96.94 94 ALA A C 1
ATOM 738 O O . ALA A 1 94 ? -12.307 -2.198 -0.746 1.00 96.94 94 ALA A O 1
ATOM 739 N N . THR A 1 95 ? -10.143 -2.586 -1.191 1.00 96.75 95 THR A N 1
ATOM 740 C CA . THR A 1 95 ? -9.986 -3.619 -0.153 1.00 96.75 95 THR A CA 1
ATOM 741 C C . THR A 1 95 ? -10.133 -3.023 1.244 1.00 96.75 95 THR A C 1
ATOM 743 O O . THR A 1 95 ? -10.854 -3.567 2.079 1.00 96.75 95 THR A O 1
ATOM 746 N N . SER A 1 96 ? -9.521 -1.861 1.489 1.00 95.56 96 SER A N 1
ATOM 747 C CA . SER A 1 96 ? -9.657 -1.147 2.764 1.00 95.56 96 SER A CA 1
ATOM 748 C C . SER A 1 96 ? -11.118 -0.784 3.051 1.00 95.56 96 SER A C 1
ATOM 750 O O . SER A 1 96 ? -11.613 -1.024 4.152 1.00 95.56 96 SER A O 1
ATOM 752 N N . ALA A 1 97 ? -11.842 -0.284 2.045 1.00 94.12 97 ALA A N 1
ATOM 753 C CA . ALA A 1 97 ? -13.266 0.017 2.153 1.00 94.12 97 ALA A CA 1
ATOM 754 C C . ALA A 1 97 ? -14.114 -1.242 2.409 1.00 94.12 97 ALA A C 1
ATOM 756 O O . ALA A 1 97 ? -15.025 -1.205 3.237 1.00 94.12 97 ALA A O 1
ATOM 757 N N . ALA A 1 98 ? -13.795 -2.368 1.763 1.00 94.31 98 ALA A N 1
ATOM 758 C CA . ALA A 1 98 ? -14.485 -3.636 1.988 1.00 94.31 98 ALA A CA 1
ATOM 759 C C . ALA A 1 98 ? -14.361 -4.096 3.453 1.00 94.31 98 ALA A C 1
ATOM 761 O O . ALA A 1 98 ? -15.380 -4.398 4.076 1.00 94.31 98 ALA A O 1
ATOM 762 N N . PHE A 1 99 ? -13.156 -4.050 4.033 1.00 92.62 99 PHE A N 1
ATOM 763 C CA . PHE A 1 99 ? -12.912 -4.402 5.441 1.00 92.62 99 PHE A CA 1
ATOM 764 C C . PHE A 1 99 ? -13.618 -3.468 6.432 1.00 92.62 99 PHE A C 1
ATOM 766 O O . PHE A 1 99 ? -14.108 -3.910 7.473 1.00 92.62 99 PHE A O 1
ATOM 773 N N . MET A 1 100 ? -13.699 -2.174 6.115 1.00 90.88 100 MET A N 1
ATOM 774 C CA . MET A 1 100 ? -14.476 -1.228 6.917 1.00 90.88 100 MET A CA 1
ATOM 775 C C . MET A 1 100 ? -15.976 -1.532 6.820 1.00 90.88 100 MET A C 1
ATOM 777 O O . MET A 1 100 ? -16.669 -1.531 7.832 1.00 90.88 100 MET A O 1
ATOM 781 N N . SER A 1 101 ? -16.484 -1.863 5.631 1.00 89.75 101 SER A N 1
ATOM 782 C CA . SER A 1 101 ? -17.905 -2.176 5.433 1.00 89.75 101 SER A CA 1
ATOM 783 C C . SER A 1 101 ? -18.344 -3.470 6.127 1.00 89.75 101 SER A C 1
ATOM 785 O O . SER A 1 101 ? -19.452 -3.530 6.658 1.00 89.75 101 SER A O 1
ATOM 787 N N . SER A 1 102 ? -17.478 -4.490 6.176 1.00 82.50 102 SER A N 1
ATOM 788 C CA . SER A 1 102 ? -17.770 -5.740 6.882 1.00 82.50 102 SER A CA 1
ATOM 789 C C . SER A 1 102 ? -17.813 -5.543 8.393 1.00 82.50 102 SER A C 1
ATOM 791 O O . SER A 1 102 ? -18.595 -6.200 9.064 1.00 82.50 102 SER A O 1
ATOM 793 N N . ALA A 1 103 ? -17.020 -4.610 8.928 1.00 73.69 103 ALA A N 1
ATOM 794 C CA . ALA A 1 103 ? -16.990 -4.318 10.357 1.00 73.69 103 ALA A CA 1
ATOM 795 C C . ALA A 1 103 ? -18.245 -3.587 10.871 1.00 73.69 103 ALA A C 1
ATOM 797 O O . ALA A 1 103 ? -18.492 -3.613 12.066 1.00 73.69 103 ALA A O 1
ATOM 798 N N . VAL A 1 104 ? -19.037 -2.953 9.998 1.00 67.88 104 VAL A N 1
ATOM 799 C CA . VAL A 1 104 ? -20.324 -2.324 10.370 1.00 67.88 104 VAL A CA 1
ATOM 800 C C . VAL A 1 104 ? -21.447 -3.361 10.529 1.00 67.88 104 VAL A C 1
ATOM 802 O O . VAL A 1 104 ? -22.491 -3.061 11.097 1.00 67.88 104 VAL A O 1
ATOM 805 N N . ARG A 1 105 ? -21.265 -4.570 9.985 1.00 57.84 105 ARG A N 1
ATOM 806 C CA . ARG A 1 105 ? -22.290 -5.626 9.957 1.00 57.84 105 ARG A CA 1
ATOM 807 C C . ARG A 1 105 ? -22.135 -6.673 11.067 1.00 57.84 105 ARG A C 1
ATOM 809 O O . ARG A 1 105 ? -22.934 -7.605 11.097 1.00 57.84 105 ARG A O 1
ATOM 816 N N . GLU A 1 106 ? -21.124 -6.533 11.921 1.00 52.25 106 GLU A N 1
ATOM 817 C CA . GLU A 1 106 ? -20.934 -7.307 13.159 1.00 52.25 106 GLU A CA 1
ATOM 818 C C . GLU A 1 106 ? -21.396 -6.482 14.364 1.00 52.25 106 GLU A C 1
ATOM 820 O O . GLU A 1 106 ? -22.002 -7.083 15.277 1.00 52.25 106 GLU A O 1
#

Sequence (106 aa):
MLGYQLAAGKLGQDWKSLIGGAIGFILPVLSSLILWPLLVWAFNRSFAFGKLWLGSLLGFILGMVVFFVIGMFIGQDPSWVGFGWAMLWAFWGATSAAFMSSAVRE

pLDDT: mean 87.92, std 11.52, range [52.25, 98.12]

Radius of gyration: 17.24 Å; chains: 1; bounding box: 50×24×40 Å

Foldseek 3Di:
DQVVCVVVVNRPVCVVVVVVVVCVPVVVVCCQQPVQLVVCCVVDVLDDSVLLNVLSVVLLVVLVVQLVVQCVVVDDPCPCNVVSVVSSVVSSVVSSVVSVVVSVVD

Secondary structure (DSSP, 8-state):
-HHHHHHTT-TTTTHHHHHHHHHHHHHHHHIIIIIHHHHHHHH-TTS-HHHHHHHHHHHHHHHHHHHHHHHHHH-S-TTHHHHHHHHHHHHHHHHHHHHHHHHT--